Protein AF-A0A9D4HL60-F1 (afdb_monomer)

Solvent-accessible surface area (backbone atoms only — not comparable to full-atom values): 6968 Å² total; per-residue (Å²): 131,94,82,80,92,63,93,84,53,53,73,66,58,46,31,54,48,39,50,73,75,32,37,89,82,38,53,69,62,27,52,50,35,52,50,54,53,48,48,64,58,51,49,56,57,47,55,52,50,51,54,48,43,54,67,65,47,36,96,89,42,70,85,62,51,69,71,62,46,51,53,53,42,50,59,71,69,45,87,74,50,77,88,76,55,66,64,66,62,56,50,54,52,53,54,64,61,42,67,72,51,51,75,68,71,69,60,77,86,73,80,83,128

Foldseek 3Di:
DDDDDDPPDDLLRNLVCCLPPVCVPCVPVNVVSVVVVVCVVVVVVVVVLVVQLDVCCDPVNVPDDPVRSVVSSCVVSDPQDPVNDDVVVVVVVVVVVCVVVVVVVPPDPDPDD

pLDDT: mean 82.96, std 12.37, range [52.06, 94.31]

Mean predicted aligned error: 11.55 Å

Organism: Dreissena polymorpha (NCBI:txid45954)

Radius of gyration: 26.18 Å; Cα contacts (8 Å, |Δi|>4): 36; chains: 1; bounding box: 62×38×73 Å

Sequence (113 aa):
MIRGSYSKLSLQDLSKRVINLHNDALPEFTKLCKIGLCIAVTSVECERSFSVQNRIKSKYRCSLKAESLNVLINIQMSKIDVESFEPEKAVRLWDSKKRRRKARLFQDYKPKC

Structure (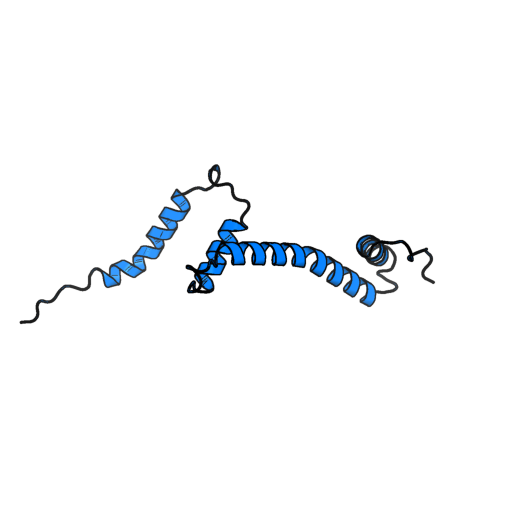mmCIF, N/CA/C/O backbone):
data_AF-A0A9D4HL60-F1
#
_entry.id   AF-A0A9D4HL60-F1
#
loop_
_atom_site.group_PDB
_atom_site.id
_atom_site.type_symbol
_atom_site.label_atom_id
_atom_site.label_alt_id
_atom_site.label_comp_id
_atom_site.label_asym_id
_atom_site.label_entity_id
_atom_site.label_seq_id
_atom_site.pdbx_PDB_ins_code
_atom_site.Cartn_x
_atom_site.Cartn_y
_atom_site.Cartn_z
_atom_site.occupancy
_atom_site.B_iso_or_equiv
_atom_site.auth_seq_id
_atom_site.auth_comp_id
_atom_site.auth_asym_id
_atom_site.auth_atom_id
_atom_site.pdbx_PDB_model_num
ATOM 1 N N . MET A 1 1 ? 20.475 -6.083 -31.090 1.00 55.81 1 MET A N 1
ATOM 2 C CA . MET A 1 1 ? 21.444 -5.475 -30.147 1.00 55.81 1 MET A CA 1
ATOM 3 C C . MET A 1 1 ? 20.766 -4.298 -29.463 1.00 55.81 1 MET A C 1
ATOM 5 O O . MET A 1 1 ? 20.288 -3.411 -30.161 1.00 55.81 1 MET A O 1
ATOM 9 N N . ILE A 1 2 ? 20.663 -4.314 -28.134 1.00 65.38 2 ILE A N 1
ATOM 10 C CA . ILE A 1 2 ? 20.019 -3.245 -27.356 1.00 65.38 2 ILE A CA 1
ATOM 11 C C . ILE A 1 2 ? 20.869 -1.978 -27.501 1.00 65.38 2 ILE A C 1
ATOM 13 O O . ILE A 1 2 ? 22.000 -1.935 -27.026 1.00 65.38 2 ILE A O 1
ATOM 17 N N . ARG A 1 3 ? 20.357 -0.963 -28.205 1.00 67.94 3 ARG A N 1
ATOM 18 C CA . ARG A 1 3 ? 21.040 0.327 -28.395 1.00 67.94 3 ARG A CA 1
ATOM 19 C C . ARG A 1 3 ? 20.506 1.347 -27.387 1.00 67.94 3 ARG A C 1
ATOM 21 O O . ARG A 1 3 ? 19.295 1.477 -27.221 1.00 67.94 3 ARG A O 1
ATOM 28 N N . GLY A 1 4 ? 21.401 2.058 -26.705 1.00 72.44 4 GLY A N 1
ATOM 29 C CA . GLY A 1 4 ? 21.053 3.131 -25.767 1.00 72.44 4 GLY A CA 1
ATOM 30 C C . GLY A 1 4 ? 22.016 3.229 -24.584 1.00 72.44 4 GLY A C 1
ATOM 31 O O . GLY A 1 4 ? 22.626 2.239 -24.192 1.00 72.44 4 GLY A O 1
ATOM 32 N N . SER A 1 5 ? 22.149 4.429 -24.016 1.00 80.75 5 SER A N 1
ATOM 33 C CA . SER A 1 5 ? 22.869 4.649 -22.757 1.00 80.75 5 SER A CA 1
ATOM 34 C C . SER A 1 5 ? 21.911 4.471 -21.577 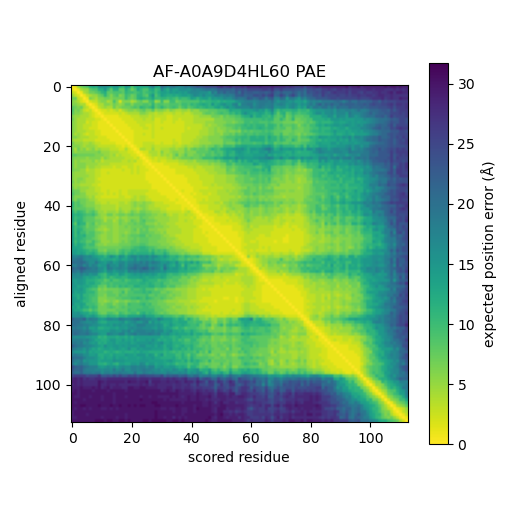1.00 80.75 5 SER A C 1
ATOM 36 O O . SER A 1 5 ? 20.868 5.128 -21.529 1.00 80.75 5 SER A O 1
ATOM 38 N N . TYR A 1 6 ? 22.258 3.578 -20.645 1.00 79.81 6 TYR A N 1
ATOM 39 C CA . TYR A 1 6 ? 21.432 3.221 -19.479 1.00 79.81 6 TYR A CA 1
ATOM 40 C C . TYR A 1 6 ? 22.090 3.566 -18.136 1.00 79.81 6 TYR A C 1
ATOM 42 O O . TYR A 1 6 ? 21.430 3.517 -17.104 1.00 79.81 6 TYR A O 1
ATOM 50 N N . SER A 1 7 ? 23.366 3.960 -18.134 1.00 79.88 7 SER A N 1
ATOM 51 C CA . SER A 1 7 ? 24.175 4.142 -16.918 1.00 79.88 7 SER A CA 1
ATOM 52 C C . SER A 1 7 ? 23.749 5.312 -16.028 1.00 79.88 7 SER A C 1
ATOM 54 O O . SER A 1 7 ? 24.149 5.371 -14.871 1.00 79.88 7 SER A O 1
ATOM 56 N N . LYS A 1 8 ? 22.947 6.244 -16.553 1.00 86.19 8 LYS A N 1
ATOM 57 C CA . LYS A 1 8 ? 22.470 7.439 -15.835 1.00 86.19 8 LYS A CA 1
ATOM 58 C C . LYS A 1 8 ? 20.958 7.442 -15.591 1.00 86.19 8 LYS A C 1
ATOM 60 O O . LYS A 1 8 ? 20.415 8.462 -15.182 1.00 86.19 8 LYS A O 1
ATOM 65 N N . LEU A 1 9 ? 20.262 6.346 -15.898 1.00 86.69 9 LEU A N 1
ATOM 66 C CA . LEU A 1 9 ? 18.809 6.282 -15.751 1.00 86.69 9 LEU A CA 1
ATOM 67 C C . LEU A 1 9 ? 18.429 5.873 -14.330 1.00 86.69 9 LEU A C 1
ATOM 69 O O . LEU A 1 9 ? 19.029 4.966 -13.753 1.00 86.69 9 LEU A O 1
ATOM 73 N N . SER A 1 10 ? 17.386 6.510 -13.793 1.00 89.19 10 SER A N 1
ATOM 74 C CA . SER A 1 10 ? 16.739 6.019 -12.581 1.00 89.19 10 SER A CA 1
ATOM 75 C C . SER A 1 10 ? 16.144 4.631 -12.837 1.00 89.19 10 SER A C 1
ATOM 77 O O . SER A 1 10 ? 15.808 4.284 -13.974 1.00 89.19 10 SER A O 1
ATOM 79 N N . LEU A 1 11 ? 15.951 3.839 -11.778 1.00 86.50 11 LEU A N 1
ATOM 80 C CA . LEU A 1 11 ? 15.303 2.529 -11.896 1.00 86.50 11 LEU A CA 1
ATOM 81 C C . LEU A 1 11 ? 13.924 2.640 -12.568 1.00 86.50 11 LEU A C 1
ATOM 83 O O . LEU A 1 11 ? 13.544 1.762 -13.343 1.00 86.50 11 LEU A O 1
ATOM 87 N N . GLN A 1 12 ? 13.194 3.730 -12.310 1.00 89.81 12 GLN A N 1
ATOM 88 C CA . GLN A 1 12 ? 11.885 3.972 -12.907 1.00 89.81 12 GLN A CA 1
ATOM 89 C C . GLN A 1 12 ? 11.984 4.211 -14.412 1.00 89.81 12 GLN A C 1
ATOM 91 O O . GLN A 1 12 ? 11.240 3.604 -15.182 1.00 89.81 12 GLN A O 1
ATOM 96 N N . ASP A 1 13 ? 12.916 5.059 -14.839 1.00 90.00 13 ASP A N 1
ATOM 97 C CA . ASP A 1 13 ? 13.081 5.416 -16.249 1.00 90.00 13 ASP A CA 1
ATOM 98 C C . ASP A 1 13 ? 13.668 4.262 -17.056 1.00 90.00 13 ASP A C 1
ATOM 100 O O . ASP A 1 13 ? 13.231 4.000 -18.178 1.00 90.00 13 ASP A O 1
ATOM 104 N N . LEU A 1 14 ? 14.596 3.512 -16.459 1.00 90.50 14 LEU A N 1
ATOM 105 C CA . LEU A 1 14 ? 15.109 2.273 -17.028 1.00 90.50 14 LEU A CA 1
ATOM 106 C C . LEU A 1 14 ? 13.982 1.253 -17.206 1.00 90.50 14 LEU A C 1
ATOM 108 O O . LEU A 1 14 ? 13.803 0.731 -18.304 1.00 90.50 14 LEU A O 1
ATOM 112 N N . SER A 1 15 ? 13.181 1.025 -16.163 1.00 90.62 15 SER A N 1
ATOM 113 C CA . SER A 1 15 ? 12.073 0.067 -16.203 1.00 90.62 15 SER A CA 1
ATOM 114 C C . SER A 1 15 ? 11.032 0.450 -17.254 1.00 90.62 15 SER A C 1
ATOM 116 O O . SER A 1 15 ? 10.658 -0.391 -18.066 1.00 90.62 15 SER A O 1
ATOM 118 N N . LYS A 1 16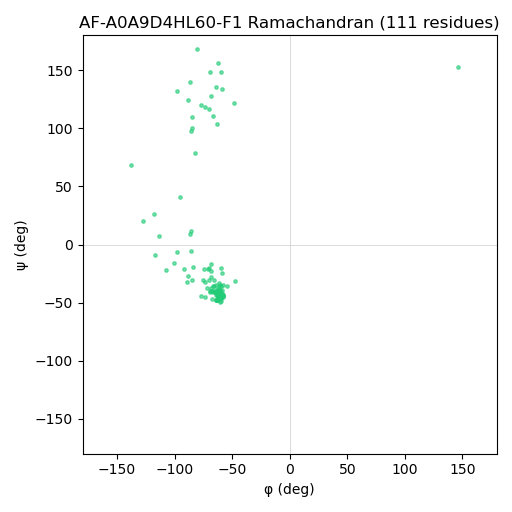 ? 10.622 1.725 -17.321 1.00 90.38 16 LYS A N 1
ATOM 119 C CA . LYS A 1 16 ? 9.707 2.231 -18.362 1.00 90.38 16 LYS A CA 1
ATOM 120 C C . LYS A 1 16 ? 10.264 1.994 -19.764 1.00 90.38 16 LYS A C 1
ATOM 122 O O . LYS A 1 16 ? 9.547 1.551 -20.656 1.00 90.38 16 LYS A O 1
ATOM 127 N N . ARG A 1 17 ? 11.553 2.267 -19.967 1.00 89.44 17 ARG A N 1
ATOM 128 C CA . ARG A 1 17 ? 12.202 2.130 -21.273 1.00 89.44 17 ARG A CA 1
ATOM 129 C C . ARG A 1 17 ? 12.330 0.672 -21.709 1.00 89.44 17 ARG A C 1
ATOM 131 O O . ARG A 1 17 ? 12.086 0.372 -22.871 1.00 89.44 17 ARG A O 1
ATOM 138 N N . VAL A 1 18 ? 12.663 -0.228 -20.786 1.00 90.00 18 VAL A N 1
ATOM 139 C CA . VAL A 1 18 ? 12.710 -1.681 -21.023 1.00 90.00 18 VAL A CA 1
ATOM 140 C C . VAL A 1 18 ? 11.326 -2.217 -21.372 1.00 90.00 18 VAL A C 1
ATOM 142 O O . VAL A 1 18 ? 11.186 -2.913 -22.373 1.00 90.00 18 VAL A O 1
ATOM 145 N N . ILE A 1 19 ? 10.307 -1.834 -20.598 1.00 90.81 19 ILE A N 1
ATOM 146 C CA . ILE A 1 19 ? 8.919 -2.252 -20.825 1.00 90.81 19 ILE A CA 1
ATOM 147 C C . ILE A 1 19 ? 8.412 -1.788 -22.195 1.00 90.81 19 ILE A C 1
ATOM 149 O O . ILE A 1 19 ? 7.703 -2.539 -22.851 1.00 90.81 19 ILE A O 1
ATOM 153 N N . ASN A 1 20 ? 8.762 -0.576 -22.633 1.00 89.81 20 ASN A N 1
ATOM 154 C CA . ASN A 1 20 ? 8.209 -0.003 -23.863 1.00 89.81 20 ASN A CA 1
ATOM 155 C C . ASN A 1 20 ? 9.004 -0.347 -25.131 1.00 89.81 20 ASN A C 1
ATOM 157 O O . ASN A 1 20 ? 8.414 -0.420 -26.201 1.00 89.81 20 ASN A O 1
ATOM 161 N N . LEU A 1 21 ? 10.330 -0.509 -25.041 1.00 88.38 21 LEU A N 1
ATOM 162 C CA . LEU A 1 21 ? 11.193 -0.671 -26.224 1.00 88.38 21 LEU A CA 1
ATOM 163 C C . LEU A 1 21 ? 11.736 -2.088 -26.410 1.00 88.38 21 LEU A C 1
ATOM 165 O O . LEU A 1 21 ? 12.147 -2.431 -27.513 1.00 88.38 21 LEU A O 1
ATOM 169 N N . HIS A 1 22 ? 11.786 -2.889 -25.343 1.00 85.50 22 HIS A N 1
ATOM 170 C CA . HIS A 1 22 ? 12.454 -4.195 -25.352 1.00 85.50 22 HIS A CA 1
ATOM 171 C C . HIS A 1 22 ? 11.549 -5.321 -24.852 1.00 85.50 22 HIS A C 1
ATOM 173 O O . HIS A 1 22 ? 12.057 -6.369 -24.458 1.00 85.50 22 HIS A O 1
ATOM 179 N N . ASN A 1 23 ? 10.224 -5.135 -24.869 1.00 84.31 23 ASN A N 1
ATOM 180 C CA . ASN A 1 23 ? 9.299 -6.158 -24.379 1.00 84.31 23 ASN A CA 1
ATOM 181 C C . ASN A 1 23 ? 9.400 -7.463 -25.174 1.00 84.31 23 ASN A C 1
ATOM 183 O O . ASN A 1 23 ? 9.456 -8.529 -24.564 1.00 84.31 23 ASN A O 1
ATOM 187 N N . ASP A 1 24 ? 9.504 -7.358 -26.498 1.00 85.75 24 ASP A N 1
ATOM 188 C CA . ASP A 1 24 ? 9.587 -8.513 -27.396 1.00 85.75 24 ASP A CA 1
ATOM 189 C C . ASP A 1 24 ? 10.954 -9.205 -27.325 1.00 85.75 24 ASP A C 1
ATOM 191 O O . ASP A 1 24 ? 11.061 -10.420 -27.463 1.00 85.75 24 ASP A O 1
ATOM 195 N N . ALA A 1 25 ? 12.016 -8.432 -27.074 1.00 88.19 25 ALA A N 1
ATOM 196 C CA . ALA A 1 25 ? 13.384 -8.942 -27.019 1.00 88.19 25 ALA A CA 1
ATOM 197 C C . ALA A 1 25 ? 13.759 -9.517 -25.642 1.00 88.19 25 ALA A C 1
ATOM 199 O O . ALA A 1 25 ? 14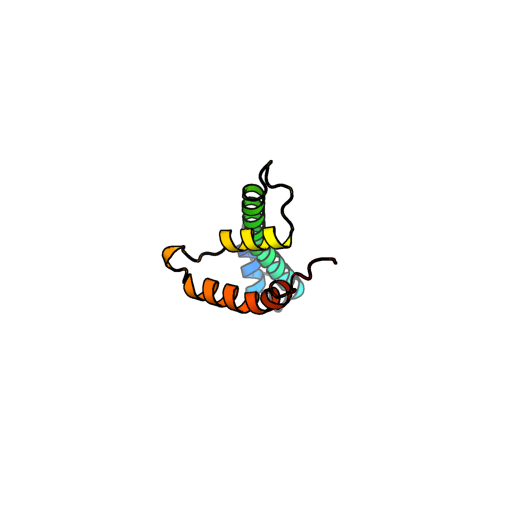.594 -10.414 -25.562 1.00 88.19 25 ALA A O 1
ATOM 200 N N . LEU A 1 26 ? 13.180 -8.986 -24.559 1.00 88.44 26 LEU A N 1
ATOM 201 C CA . LEU A 1 26 ? 13.496 -9.342 -23.173 1.00 88.44 26 LEU A CA 1
ATOM 202 C C . LEU A 1 26 ? 12.219 -9.463 -22.314 1.00 88.44 26 LEU A C 1
ATOM 204 O O . LEU A 1 26 ? 11.995 -8.655 -21.398 1.00 88.44 26 LEU A O 1
ATOM 208 N N . PRO A 1 27 ? 11.372 -10.477 -22.557 1.00 90.31 27 PRO A N 1
ATOM 209 C CA . PRO A 1 27 ? 10.094 -10.614 -21.862 1.00 90.31 27 PRO A CA 1
ATOM 210 C C . PRO A 1 27 ? 10.253 -10.856 -20.352 1.00 90.31 27 PRO A C 1
ATOM 212 O O . PRO A 1 27 ? 9.544 -10.239 -19.556 1.00 90.31 27 PRO A O 1
ATOM 215 N N . GLU A 1 28 ? 11.213 -11.683 -19.927 1.00 93.44 28 GLU A N 1
ATOM 216 C CA . GLU A 1 28 ? 11.434 -11.982 -18.500 1.00 93.44 28 GLU A CA 1
ATOM 217 C C . GLU A 1 28 ? 11.983 -10.780 -17.726 1.00 93.44 28 GLU A C 1
ATOM 219 O O . GLU A 1 28 ? 11.513 -10.460 -16.633 1.00 93.44 28 GLU A O 1
ATOM 224 N N . PHE A 1 29 ? 12.916 -10.037 -18.323 1.00 91.38 29 PHE A N 1
ATOM 225 C CA . PHE A 1 29 ? 13.426 -8.812 -17.711 1.00 91.38 29 PHE A CA 1
ATOM 226 C C . PHE A 1 29 ? 12.337 -7.736 -17.623 1.00 91.38 29 PHE A C 1
ATOM 228 O O . PHE A 1 29 ? 12.219 -7.034 -16.622 1.00 91.38 29 PHE A O 1
ATOM 235 N N . THR A 1 30 ? 11.461 -7.670 -18.628 1.00 91.75 30 THR A N 1
ATOM 236 C CA . THR A 1 30 ? 10.289 -6.793 -18.599 1.00 91.75 30 THR A CA 1
ATOM 237 C C . THR A 1 30 ? 9.339 -7.142 -17.450 1.00 91.75 30 THR A C 1
ATOM 239 O O . THR A 1 30 ? 8.856 -6.239 -16.762 1.00 91.75 30 THR A O 1
ATOM 242 N N . LYS A 1 31 ? 9.075 -8.433 -17.200 1.00 93.50 31 LYS A N 1
ATOM 243 C CA . LYS A 1 31 ? 8.277 -8.868 -16.040 1.00 93.50 31 LYS A CA 1
ATOM 244 C C . LYS A 1 31 ? 8.929 -8.430 -14.730 1.00 93.50 31 LYS A C 1
ATOM 246 O O . LYS A 1 31 ? 8.242 -7.871 -13.878 1.00 93.50 31 LYS A O 1
ATOM 251 N N . LEU A 1 32 ? 10.243 -8.607 -14.596 1.00 94.31 32 LEU A N 1
ATOM 252 C CA . LEU A 1 32 ? 10.983 -8.182 -13.408 1.00 94.31 32 LEU A CA 1
ATOM 253 C C . LEU A 1 32 ? 10.871 -6.668 -13.173 1.00 94.31 32 LEU A C 1
ATOM 255 O O . LEU A 1 32 ? 10.558 -6.246 -12.062 1.00 94.31 32 LEU A O 1
ATOM 259 N N . CYS A 1 33 ? 11.039 -5.852 -14.218 1.00 93.50 33 CYS A N 1
ATOM 260 C CA . CYS A 1 33 ? 10.844 -4.403 -14.145 1.00 93.50 33 CYS A CA 1
ATOM 261 C C . CYS A 1 33 ? 9.430 -4.032 -13.673 1.00 93.50 33 CYS A C 1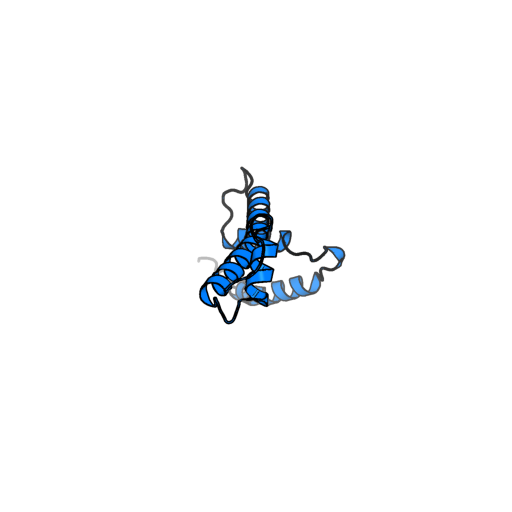
ATOM 263 O O . CYS A 1 33 ? 9.273 -3.161 -12.818 1.00 93.50 33 CYS A O 1
ATOM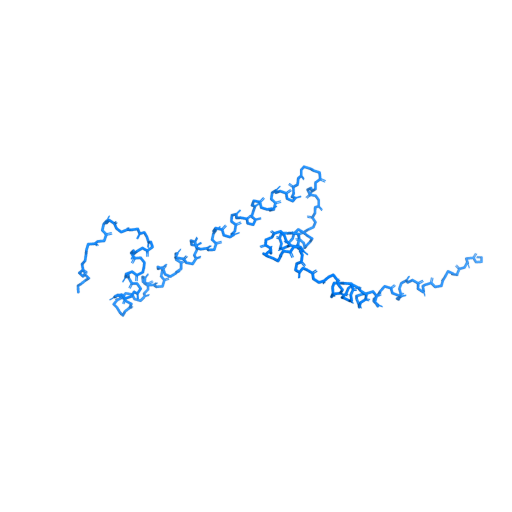 265 N N . LYS A 1 34 ? 8.392 -4.711 -14.181 1.00 93.25 34 LYS A N 1
ATOM 266 C CA . LYS A 1 34 ? 7.002 -4.491 -13.745 1.00 93.25 34 LYS A CA 1
ATOM 267 C C . LYS A 1 34 ? 6.804 -4.840 -12.267 1.00 93.25 34 LYS A C 1
ATOM 269 O O . LYS A 1 34 ? 6.173 -4.071 -11.547 1.00 93.25 34 LYS A O 1
ATOM 274 N N . ILE A 1 35 ? 7.368 -5.958 -11.805 1.00 93.88 35 ILE A N 1
ATOM 275 C CA . ILE A 1 35 ? 7.308 -6.370 -10.395 1.00 93.88 35 ILE A CA 1
ATOM 276 C C . ILE A 1 35 ? 8.024 -5.346 -9.510 1.00 93.88 35 ILE A C 1
ATOM 278 O O . ILE A 1 35 ? 7.445 -4.889 -8.530 1.00 93.88 35 ILE A O 1
ATOM 282 N N . GLY A 1 36 ? 9.241 -4.932 -9.875 1.00 91.81 36 GLY A N 1
ATOM 283 C CA . GLY A 1 36 ? 10.007 -3.941 -9.116 1.00 91.81 36 GLY A CA 1
ATOM 284 C C . GLY A 1 36 ? 9.279 -2.601 -8.989 1.00 91.81 36 GLY A C 1
ATOM 285 O O . GLY A 1 36 ? 9.219 -2.032 -7.901 1.00 91.81 36 GLY A O 1
ATOM 286 N N . LEU A 1 37 ? 8.650 -2.129 -10.071 1.00 91.31 37 LEU A N 1
ATOM 287 C CA . LEU A 1 37 ? 7.811 -0.928 -10.035 1.00 91.31 37 LEU A CA 1
ATOM 288 C C . LEU A 1 37 ? 6.575 -1.106 -9.143 1.00 91.31 37 LEU A C 1
ATOM 290 O O . LEU A 1 37 ? 6.228 -0.195 -8.397 1.00 91.31 37 LEU A O 1
ATOM 294 N N . CYS A 1 38 ? 5.926 -2.271 -9.186 1.00 92.50 38 CYS A N 1
ATOM 295 C CA . CYS A 1 38 ? 4.778 -2.572 -8.330 1.00 92.50 38 CYS A CA 1
ATOM 296 C C . CYS A 1 38 ? 5.167 -2.587 -6.843 1.00 92.50 38 CYS A C 1
ATOM 298 O O . CYS A 1 38 ? 4.477 -1.991 -6.015 1.00 92.50 38 CYS A O 1
ATOM 300 N N . ILE A 1 39 ? 6.304 -3.203 -6.505 1.00 90.00 39 ILE A N 1
ATOM 301 C CA . ILE A 1 39 ? 6.846 -3.204 -5.141 1.00 90.00 39 ILE A CA 1
ATOM 302 C C . ILE A 1 39 ? 7.116 -1.771 -4.689 1.00 90.00 39 ILE A C 1
ATOM 304 O O . ILE A 1 39 ? 6.681 -1.401 -3.608 1.00 90.00 39 ILE A O 1
ATOM 308 N N . ALA A 1 40 ? 7.749 -0.945 -5.526 1.00 87.56 40 ALA A N 1
ATOM 309 C CA . ALA A 1 40 ? 8.052 0.443 -5.179 1.00 87.56 40 ALA A CA 1
ATOM 310 C C . ALA A 1 40 ? 6.795 1.290 -4.903 1.00 87.56 40 ALA A C 1
ATOM 312 O O . ALA A 1 40 ? 6.831 2.186 -4.066 1.00 87.56 40 ALA A O 1
ATOM 313 N N . VAL A 1 41 ? 5.680 1.021 -5.590 1.00 86.94 41 VAL A N 1
ATOM 314 C CA . VAL A 1 41 ? 4.404 1.711 -5.332 1.00 86.94 41 VAL A CA 1
ATOM 315 C C . VAL A 1 41 ? 3.731 1.170 -4.069 1.00 86.94 41 VAL A C 1
ATOM 317 O O . VAL A 1 41 ? 3.240 1.937 -3.243 1.00 86.94 41 VAL A O 1
ATOM 320 N N . THR A 1 42 ? 3.704 -0.150 -3.900 1.00 88.31 42 THR A N 1
ATOM 321 C CA . THR A 1 42 ? 3.001 -0.797 -2.782 1.00 88.31 42 THR A CA 1
ATOM 322 C C . THR A 1 42 ? 3.743 -0.664 -1.452 1.00 88.31 42 THR A C 1
ATOM 324 O O . THR A 1 42 ? 3.100 -0.567 -0.409 1.00 88.31 42 THR A O 1
ATOM 327 N N . SER A 1 43 ? 5.077 -0.592 -1.461 1.00 88.94 43 SER A N 1
ATOM 328 C CA . SER A 1 43 ? 5.889 -0.440 -0.250 1.00 88.94 43 SER A CA 1
ATOM 329 C C . SER A 1 43 ? 5.598 0.870 0.478 1.00 88.94 43 SER A C 1
ATOM 331 O O . SER A 1 43 ? 5.501 0.869 1.702 1.00 88.94 43 SER A O 1
ATOM 333 N N . VAL A 1 44 ?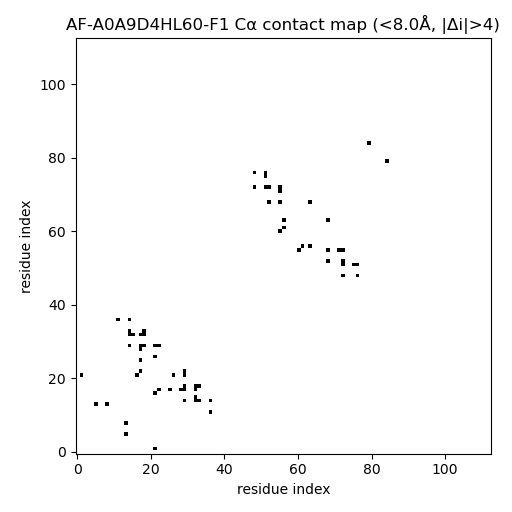 5.368 1.963 -0.258 1.00 86.56 44 VAL A N 1
ATOM 334 C CA . VAL A 1 44 ? 5.039 3.275 0.324 1.00 86.56 44 VAL A CA 1
ATOM 335 C C . VAL A 1 44 ? 3.718 3.220 1.099 1.00 86.56 44 VAL A C 1
ATOM 337 O O . VAL A 1 44 ? 3.625 3.717 2.223 1.00 86.56 44 VAL A O 1
ATOM 340 N N . GLU A 1 45 ? 2.694 2.572 0.539 1.00 85.31 45 GLU A N 1
ATOM 341 C CA . GLU A 1 45 ? 1.403 2.396 1.218 1.00 85.31 45 GLU A CA 1
ATOM 342 C C . GLU A 1 45 ? 1.523 1.491 2.456 1.00 85.31 45 GLU A C 1
ATOM 344 O O . GLU A 1 45 ? 0.891 1.747 3.489 1.00 85.31 45 GLU A O 1
ATOM 349 N N . CYS A 1 46 ? 2.380 0.466 2.399 1.00 87.81 46 CYS A N 1
ATOM 350 C CA . CYS A 1 46 ? 2.689 -0.388 3.546 1.00 87.81 46 CYS A CA 1
ATOM 351 C C . CYS A 1 46 ? 3.388 0.391 4.670 1.00 87.81 46 CYS A C 1
ATOM 353 O O . CYS A 1 46 ? 2.957 0.313 5.819 1.00 87.81 46 CYS A O 1
ATOM 355 N N . GLU A 1 47 ? 4.419 1.183 4.363 1.00 90.94 47 GLU A N 1
ATOM 356 C CA . GLU A 1 47 ? 5.122 2.026 5.342 1.00 90.94 47 GLU A CA 1
ATOM 357 C C . GLU A 1 47 ? 4.168 3.007 6.028 1.00 90.94 47 GLU A C 1
ATOM 359 O O . GLU A 1 47 ? 4.166 3.147 7.257 1.00 90.94 47 GLU A O 1
ATOM 364 N N . ARG A 1 48 ? 3.283 3.631 5.244 1.00 90.44 48 ARG A N 1
ATOM 365 C CA . ARG A 1 48 ? 2.231 4.501 5.770 1.00 90.44 48 ARG A CA 1
ATOM 366 C C . ARG A 1 48 ? 1.292 3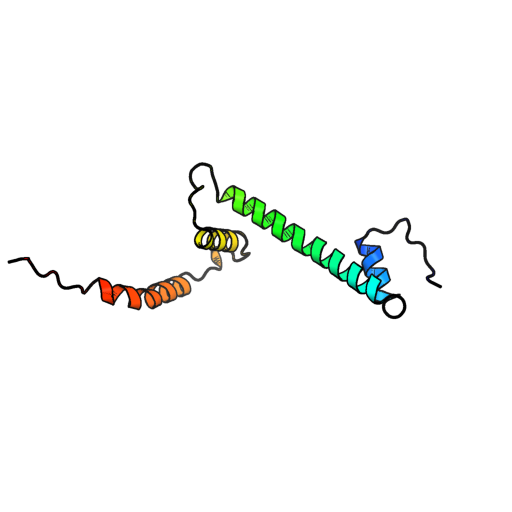.737 6.709 1.00 90.44 48 ARG A C 1
ATOM 368 O O . ARG A 1 48 ? 1.002 4.221 7.804 1.00 90.44 48 ARG A O 1
ATOM 375 N N . SER A 1 49 ? 0.867 2.536 6.322 1.00 91.88 49 SER A N 1
ATOM 376 C CA . SER A 1 49 ? 0.003 1.674 7.139 1.00 91.88 49 SER A CA 1
ATOM 377 C C . SER A 1 49 ? 0.671 1.255 8.454 1.00 91.88 49 SER A C 1
ATOM 379 O O . SER A 1 49 ? 0.023 1.283 9.501 1.00 91.88 49 SER A O 1
ATOM 381 N N . PHE A 1 50 ? 1.972 0.945 8.442 1.00 92.25 50 PHE A N 1
ATOM 382 C CA . PHE A 1 50 ? 2.746 0.654 9.655 1.00 92.25 50 PHE A CA 1
ATOM 383 C C . PHE A 1 50 ? 2.893 1.878 10.562 1.00 92.25 50 PHE A C 1
ATOM 385 O O . PHE A 1 50 ? 2.741 1.772 11.779 1.00 92.25 50 PHE A O 1
ATOM 392 N N . SER A 1 51 ? 3.114 3.063 9.992 1.00 92.75 51 SER A N 1
ATOM 393 C CA . SER A 1 51 ? 3.143 4.311 10.761 1.00 92.75 51 SER A CA 1
ATOM 394 C C . SER A 1 51 ? 1.798 4.579 11.455 1.00 92.75 51 SER A C 1
ATOM 396 O O . SER A 1 51 ? 1.745 4.877 12.652 1.00 92.75 51 SER A O 1
ATOM 398 N N . VAL A 1 52 ? 0.684 4.374 10.744 1.00 93.00 52 VAL A N 1
ATOM 399 C CA . VAL A 1 52 ? -0.669 4.449 11.319 1.00 93.00 52 VAL A CA 1
ATOM 400 C C . VAL A 1 52 ? -0.877 3.390 12.402 1.00 93.00 52 VAL A C 1
ATOM 402 O O . VAL A 1 52 ? -1.397 3.704 13.475 1.00 93.00 52 VAL A O 1
ATOM 405 N N . GLN A 1 53 ? -0.430 2.155 12.172 1.00 93.31 53 GLN A N 1
ATOM 406 C CA . GLN A 1 53 ? -0.499 1.085 13.164 1.00 93.31 53 GLN A CA 1
ATOM 407 C C . GLN A 1 53 ? 0.233 1.464 14.456 1.00 93.31 53 GLN A C 1
ATOM 409 O O . GLN A 1 53 ? -0.332 1.284 15.536 1.00 93.31 53 GLN A O 1
ATOM 414 N N . ASN A 1 54 ? 1.438 2.030 14.356 1.00 91.31 54 ASN A N 1
ATOM 415 C CA . ASN A 1 54 ? 2.230 2.475 15.505 1.00 91.31 54 ASN A CA 1
ATOM 416 C C . ASN A 1 54 ? 1.546 3.610 16.279 1.00 91.31 54 ASN A C 1
ATOM 418 O O . ASN A 1 54 ? 1.605 3.647 17.505 1.00 91.31 54 ASN A O 1
ATOM 422 N N . ARG A 1 55 ? 0.829 4.508 15.590 1.00 90.31 55 ARG A N 1
ATOM 423 C CA . ARG A 1 55 ? 0.012 5.544 16.247 1.00 90.31 55 ARG A CA 1
ATOM 424 C C . ARG A 1 55 ? -1.192 4.956 16.989 1.00 90.31 55 ARG A C 1
ATOM 426 O O . ARG A 1 55 ? -1.551 5.448 18.057 1.00 90.31 55 ARG A O 1
ATOM 433 N N . ILE A 1 56 ? -1.828 3.921 16.435 1.00 90.56 56 ILE A N 1
ATOM 434 C CA . ILE A 1 56 ? -2.995 3.261 17.045 1.00 90.56 56 ILE A CA 1
ATOM 435 C C . ILE A 1 56 ? -2.576 2.396 18.244 1.00 90.56 56 ILE A C 1
ATOM 437 O O . ILE A 1 56 ? -3.216 2.447 19.301 1.00 90.56 56 ILE A O 1
ATOM 441 N N . LYS A 1 57 ? -1.504 1.611 18.094 1.00 90.44 57 LYS A N 1
ATOM 442 C CA . LYS A 1 57 ? -0.905 0.792 19.153 1.00 90.44 57 LYS A CA 1
ATOM 443 C C . LYS A 1 57 ? 0.026 1.641 20.015 1.00 90.44 57 LYS A C 1
ATOM 445 O O . LYS A 1 57 ? 1.243 1.589 19.897 1.00 90.44 57 LYS A O 1
ATOM 450 N N . SER A 1 58 ? -0.564 2.414 20.917 1.00 83.56 58 SER A N 1
ATOM 451 C CA . SER A 1 58 ? 0.186 3.095 21.975 1.00 83.56 58 SER A CA 1
ATOM 452 C C . SER A 1 58 ? 0.506 2.147 23.137 1.00 83.56 58 SER A C 1
ATOM 454 O O . SER A 1 58 ? -0.096 1.079 23.254 1.00 83.56 58 SER A O 1
ATOM 456 N N . LYS A 1 59 ? 1.389 2.572 24.055 1.00 79.31 59 LYS A N 1
ATOM 457 C CA . LYS A 1 59 ? 1.776 1.828 25.275 1.00 79.31 59 LYS A CA 1
ATOM 458 C C . LYS A 1 59 ? 0.581 1.271 26.069 1.00 79.31 59 LYS A C 1
ATOM 460 O O . LYS A 1 59 ? 0.689 0.214 26.680 1.00 79.31 59 LYS A O 1
ATOM 465 N N . TYR A 1 60 ? -0.559 1.961 26.037 1.00 79.75 60 TYR A N 1
ATOM 466 C CA . TYR A 1 60 ? -1.782 1.584 26.755 1.00 79.75 60 TYR A CA 1
ATOM 467 C C . TYR A 1 60 ? -2.809 0.832 25.887 1.00 79.75 60 TYR A C 1
ATOM 469 O O . TYR A 1 60 ? -3.817 0.359 26.401 1.00 79.75 60 TYR A O 1
ATOM 477 N N . ARG A 1 61 ? -2.578 0.713 24.571 1.00 80.62 61 ARG A N 1
ATOM 478 C CA . ARG A 1 61 ? -3.471 0.057 23.593 1.00 80.62 61 ARG A CA 1
ATOM 479 C C . ARG A 1 61 ? -2.828 -1.161 22.914 1.00 80.62 61 ARG A C 1
ATOM 481 O O . ARG A 1 61 ? -3.207 -1.533 21.805 1.00 80.62 61 ARG A O 1
ATOM 488 N N . CYS A 1 62 ? -1.877 -1.816 23.578 1.00 82.56 62 CYS A N 1
ATOM 489 C CA . CYS A 1 62 ? -1.158 -2.967 23.023 1.00 82.56 62 CYS A CA 1
ATOM 490 C C . CYS A 1 62 ? -2.025 -4.232 22.856 1.00 82.56 62 CYS A C 1
ATOM 492 O O . CYS A 1 62 ? -1.704 -5.076 22.024 1.00 82.56 62 CYS A O 1
ATOM 494 N N . SER A 1 63 ? -3.130 -4.363 23.602 1.00 86.44 63 SER A N 1
ATOM 495 C CA . SER A 1 63 ? -3.996 -5.556 23.617 1.00 86.44 63 SER A CA 1
ATOM 496 C C . SER A 1 63 ? -5.075 -5.583 22.524 1.00 86.44 63 SER A C 1
ATOM 498 O O . SER A 1 63 ? -6.000 -6.398 22.574 1.00 86.44 63 SER A O 1
ATOM 500 N N . LEU A 1 64 ? -4.998 -4.690 21.533 1.00 87.56 64 LEU A N 1
ATOM 501 C CA . LEU A 1 64 ? -5.999 -4.626 20.475 1.00 87.56 64 LEU A CA 1
ATOM 502 C C . LEU A 1 64 ? -5.924 -5.864 19.567 1.00 87.56 64 LEU A C 1
ATOM 504 O O . LEU A 1 64 ? -4.866 -6.183 19.020 1.00 87.56 64 LEU A O 1
ATOM 508 N N . LYS A 1 65 ? -7.069 -6.530 19.375 1.00 91.38 65 LYS A N 1
ATOM 509 C CA . LYS A 1 65 ? -7.205 -7.656 18.440 1.00 91.38 65 LYS A CA 1
ATOM 510 C C . LYS A 1 65 ? -6.873 -7.229 17.010 1.00 91.38 65 LYS A C 1
ATOM 512 O O . LYS A 1 65 ? -7.136 -6.086 16.631 1.00 91.38 65 LYS A O 1
ATOM 517 N N . ALA A 1 66 ? -6.337 -8.155 16.219 1.00 90.00 66 ALA A N 1
ATOM 518 C CA . ALA A 1 66 ? -5.920 -7.893 14.843 1.00 90.00 66 ALA A CA 1
ATOM 519 C C . ALA A 1 66 ? -7.081 -7.390 13.969 1.00 90.00 66 ALA A C 1
ATOM 521 O O . ALA A 1 66 ? -6.906 -6.454 13.194 1.00 90.00 66 ALA A O 1
ATOM 522 N N . GLU A 1 67 ? -8.286 -7.935 14.150 1.00 92.06 67 GLU A N 1
ATOM 523 C CA . GLU A 1 67 ? -9.471 -7.531 13.391 1.00 92.06 67 GLU A CA 1
ATOM 524 C C . GLU A 1 67 ? -9.847 -6.077 13.689 1.00 92.06 67 GLU A C 1
ATOM 526 O O . GLU A 1 67 ? -10.047 -5.277 12.776 1.00 92.06 67 GLU A O 1
ATOM 531 N N . SER A 1 68 ? -9.889 -5.712 14.974 1.00 90.50 68 SER A N 1
ATOM 532 C CA . SER A 1 68 ? -10.170 -4.339 15.401 1.00 90.50 68 SER A CA 1
ATOM 533 C C . SER A 1 68 ? -9.082 -3.372 14.938 1.00 90.50 68 SER A C 1
ATOM 535 O O . SER A 1 68 ? -9.389 -2.258 14.521 1.00 90.50 68 SER A O 1
ATOM 537 N N . LEU A 1 69 ? -7.816 -3.793 14.982 1.00 92.69 69 LEU A N 1
ATOM 538 C CA . LEU A 1 69 ? -6.691 -2.991 14.516 1.00 92.69 69 LEU A CA 1
ATOM 539 C C . LEU A 1 69 ? -6.787 -2.700 13.018 1.00 92.69 69 LEU A C 1
ATOM 541 O O . LEU A 1 69 ? -6.653 -1.546 12.625 1.00 92.69 69 LEU A O 1
ATOM 545 N N . ASN A 1 70 ? -7.081 -3.714 12.204 1.00 92.19 70 ASN A N 1
ATOM 546 C CA . ASN A 1 70 ? -7.238 -3.557 10.760 1.00 92.19 70 ASN A CA 1
ATOM 547 C C . ASN A 1 70 ? -8.383 -2.602 10.415 1.00 92.19 70 ASN A C 1
ATOM 549 O O . ASN A 1 70 ? -8.228 -1.753 9.543 1.00 92.19 70 ASN A O 1
ATOM 553 N N . VAL A 1 71 ? -9.510 -2.679 11.132 1.00 92.00 71 VAL A N 1
ATOM 554 C CA . VAL A 1 71 ? -10.617 -1.727 10.950 1.00 92.00 71 VAL A CA 1
ATOM 555 C C . VAL A 1 71 ? -10.168 -0.296 11.252 1.00 92.00 71 VAL A C 1
ATOM 557 O O . VAL A 1 71 ? -10.447 0.602 10.463 1.00 92.00 71 VAL A O 1
ATOM 560 N N . LEU A 1 72 ? -9.444 -0.069 12.352 1.00 91.94 72 LEU A N 1
ATOM 561 C CA . LEU A 1 72 ? -8.961 1.269 12.709 1.00 91.94 72 LEU A CA 1
ATOM 562 C C . LEU A 1 72 ? -7.918 1.806 11.721 1.00 91.94 72 LEU A C 1
ATOM 564 O O . LEU A 1 72 ? -7.978 2.984 11.372 1.00 91.94 72 LEU A O 1
ATOM 568 N N . ILE A 1 73 ? -6.992 0.959 11.257 1.00 92.88 73 ILE A N 1
ATOM 569 C CA . ILE A 1 73 ? -6.024 1.325 10.213 1.00 92.88 73 ILE A CA 1
ATOM 570 C C . ILE A 1 73 ? -6.776 1.717 8.943 1.00 92.88 73 ILE A C 1
ATOM 572 O O . ILE A 1 73 ? -6.530 2.793 8.412 1.00 92.88 73 ILE A O 1
ATOM 576 N N . ASN A 1 74 ? -7.745 0.913 8.502 1.00 91.25 74 ASN A N 1
ATOM 577 C CA . ASN A 1 74 ? -8.529 1.209 7.305 1.00 91.25 74 ASN A CA 1
ATOM 578 C C . ASN A 1 74 ? -9.308 2.522 7.433 1.00 91.25 74 ASN A C 1
ATOM 580 O O . ASN A 1 74 ? -9.340 3.294 6.481 1.00 91.25 74 ASN A O 1
ATOM 584 N N . ILE A 1 75 ? -9.893 2.814 8.600 1.00 90.12 75 ILE A N 1
ATOM 585 C CA . ILE A 1 75 ? -10.572 4.095 8.848 1.00 90.12 75 ILE A CA 1
ATOM 586 C C . ILE A 1 75 ? -9.583 5.264 8.736 1.00 90.12 75 ILE A C 1
ATOM 588 O O . ILE A 1 75 ? -9.884 6.244 8.070 1.00 90.12 75 ILE A O 1
ATOM 592 N N . GLN A 1 76 ? -8.395 5.158 9.339 1.00 89.44 76 GLN A N 1
ATOM 593 C CA . GLN A 1 76 ? -7.368 6.211 9.289 1.00 89.44 76 GLN A CA 1
ATOM 594 C C . GLN A 1 76 ? -6.721 6.378 7.904 1.00 89.44 76 GLN A C 1
ATOM 596 O O . GLN A 1 76 ? -6.276 7.469 7.560 1.00 89.44 76 GLN A O 1
ATOM 601 N N . MET A 1 77 ? -6.632 5.299 7.126 1.00 90.19 77 MET A N 1
ATOM 602 C CA . MET A 1 77 ? -6.075 5.302 5.769 1.00 90.19 77 MET A CA 1
ATOM 603 C C . MET A 1 77 ? -7.104 5.713 4.709 1.00 90.19 77 MET A C 1
ATOM 605 O O . MET A 1 77 ? -6.725 6.108 3.606 1.00 90.19 77 MET A O 1
ATOM 609 N N . SER A 1 78 ? -8.398 5.636 5.030 1.00 87.69 78 SER A N 1
ATOM 610 C CA . SER A 1 78 ? -9.471 6.072 4.140 1.00 87.69 78 SER A CA 1
ATOM 611 C C . SER A 1 78 ? -9.387 7.578 3.901 1.00 87.69 78 SER A C 1
ATOM 613 O O . SER A 1 78 ? -9.220 8.360 4.829 1.00 87.69 78 SER A O 1
ATOM 615 N N . LYS A 1 79 ? -9.545 7.989 2.641 1.00 76.44 79 LYS A N 1
ATOM 616 C CA . LYS A 1 79 ? -9.557 9.405 2.227 1.00 76.44 79 LYS A CA 1
ATOM 617 C C . LYS A 1 79 ? -10.943 10.054 2.333 1.00 76.44 79 LYS A C 1
ATOM 619 O O . LYS A 1 79 ? -11.142 11.138 1.798 1.00 76.44 79 LYS A O 1
ATOM 624 N N . ILE A 1 80 ? -11.907 9.363 2.941 1.00 81.88 80 ILE A N 1
ATOM 625 C CA . ILE A 1 80 ? -13.264 9.878 3.119 1.00 81.88 80 ILE A CA 1
ATOM 626 C C . ILE A 1 80 ? -13.195 10.931 4.214 1.00 81.88 80 ILE A C 1
ATOM 628 O O . ILE A 1 80 ? -12.813 10.625 5.343 1.00 81.88 80 ILE A O 1
ATOM 632 N N . ASP A 1 81 ? -13.536 12.161 3.851 1.00 81.44 81 ASP A N 1
ATOM 633 C CA . ASP A 1 81 ? -13.605 13.249 4.808 1.00 81.44 81 ASP A CA 1
ATOM 634 C C . ASP A 1 81 ? -14.780 13.037 5.765 1.00 81.44 81 ASP A C 1
ATOM 636 O O . ASP A 1 81 ? -15.812 12.475 5.380 1.00 81.44 81 ASP A O 1
ATOM 640 N N . VAL A 1 82 ? -14.627 13.493 7.006 1.00 82.75 82 VAL A N 1
ATOM 641 C CA . VAL A 1 82 ? -15.647 13.313 8.047 1.00 82.75 82 VAL A CA 1
ATOM 642 C C . VAL A 1 82 ? -16.961 13.979 7.636 1.00 82.75 82 VAL A C 1
ATOM 644 O O . VAL A 1 82 ? -18.018 13.400 7.866 1.00 82.75 82 VAL A O 1
ATOM 647 N N . GLU A 1 83 ? -16.901 15.113 6.936 1.00 86.06 83 GLU A N 1
ATOM 648 C CA . GLU A 1 83 ? -18.087 15.833 6.453 1.00 86.06 83 GLU A CA 1
ATOM 649 C C . GLU A 1 83 ? -18.838 15.069 5.352 1.00 86.06 83 GLU A C 1
ATOM 651 O O . GLU A 1 83 ? -20.052 15.186 5.206 1.00 86.06 83 GLU A O 1
ATOM 656 N N . SER A 1 84 ? -18.127 14.241 4.582 1.00 87.62 84 SER A N 1
ATOM 657 C CA . SER A 1 84 ? -18.714 13.408 3.523 1.00 87.62 84 SER A CA 1
ATOM 658 C C . SER A 1 84 ? -19.246 12.061 4.026 1.00 87.62 84 SER A C 1
ATOM 660 O O . SER A 1 84 ? -19.836 11.291 3.263 1.00 87.62 84 SER A O 1
ATOM 662 N N . PHE A 1 85 ? -19.022 11.739 5.301 1.00 87.31 85 PHE A N 1
ATOM 663 C CA . PHE A 1 85 ? -19.471 10.485 5.880 1.00 87.31 85 PHE A CA 1
ATOM 664 C C . PHE A 1 85 ? -20.972 10.540 6.179 1.00 87.31 85 PHE A C 1
ATOM 666 O O . PHE A 1 85 ? -21.423 11.341 6.987 1.00 87.31 85 PHE A O 1
ATOM 673 N N . GLU A 1 86 ? -21.753 9.640 5.576 1.00 89.44 86 GLU A N 1
ATOM 674 C CA . GLU A 1 86 ? -23.189 9.507 5.846 1.00 89.44 86 GLU A CA 1
ATOM 675 C C . GLU A 1 86 ? -23.445 8.606 7.078 1.00 89.44 86 GLU A C 1
ATOM 677 O O . GLU A 1 86 ? -23.455 7.370 6.950 1.00 89.44 86 GLU A O 1
ATOM 682 N N . PRO A 1 87 ? -23.714 9.165 8.276 1.00 86.81 87 PRO A N 1
ATOM 683 C CA . PRO A 1 87 ? -23.842 8.375 9.502 1.00 86.81 87 PRO A CA 1
ATOM 684 C C . PRO A 1 87 ? -25.047 7.433 9.472 1.00 86.81 87 PRO A C 1
ATOM 686 O O . PRO A 1 87 ? -25.003 6.341 10.044 1.00 86.81 87 PRO A O 1
ATOM 689 N N . GLU A 1 88 ? -26.119 7.802 8.769 1.00 91.56 88 GLU A N 1
ATOM 690 C CA . GLU A 1 88 ? -27.341 7.003 8.736 1.00 91.56 88 GLU A CA 1
ATOM 691 C C . GLU A 1 88 ? -27.126 5.603 8.152 1.00 91.56 88 GLU A C 1
ATOM 693 O O . GLU A 1 88 ? -27.716 4.630 8.626 1.00 91.56 88 GLU A O 1
ATOM 698 N N . LYS A 1 89 ? -26.257 5.470 7.140 1.00 88.50 89 LYS A N 1
ATOM 699 C CA . LYS A 1 89 ? -25.920 4.168 6.546 1.00 88.50 89 LYS A CA 1
ATOM 700 C C . LYS A 1 89 ? -25.274 3.251 7.585 1.00 88.50 89 LYS A C 1
ATOM 702 O O . LYS A 1 89 ? -25.633 2.075 7.681 1.00 88.50 89 LYS A O 1
ATOM 707 N N . ALA A 1 90 ? -24.371 3.794 8.400 1.00 86.62 90 ALA A N 1
ATOM 708 C CA . ALA A 1 90 ? -23.721 3.053 9.474 1.00 86.62 90 ALA A CA 1
ATOM 709 C C . ALA A 1 90 ? -24.707 2.669 10.589 1.00 86.62 90 ALA A C 1
ATOM 711 O O . ALA A 1 90 ? -24.668 1.534 11.069 1.00 86.62 90 ALA A O 1
ATOM 712 N N . VAL A 1 91 ? -25.631 3.567 10.952 1.00 88.06 91 VAL A N 1
ATOM 713 C CA . VAL A 1 91 ? -26.685 3.295 11.945 1.00 88.06 91 VAL A CA 1
ATOM 714 C C . VAL A 1 91 ? -27.619 2.183 11.466 1.00 88.06 91 VAL A C 1
ATOM 716 O O . VAL A 1 91 ? -27.844 1.222 12.203 1.00 88.06 91 VAL A O 1
ATOM 719 N N . ARG A 1 92 ? -28.098 2.244 10.215 1.00 89.50 92 ARG A N 1
ATOM 720 C CA . ARG A 1 92 ? -28.932 1.186 9.615 1.00 89.50 92 ARG A CA 1
ATOM 721 C C . ARG A 1 92 ? -28.206 -0.161 9.586 1.00 89.50 92 ARG A C 1
ATOM 723 O O . ARG A 1 92 ? -28.781 -1.189 9.947 1.00 89.50 92 ARG A O 1
ATOM 730 N N . LEU A 1 93 ? -26.921 -0.167 9.222 1.00 86.81 93 LEU A N 1
ATOM 731 C CA . LEU A 1 93 ? -26.097 -1.377 9.247 1.00 86.81 93 LEU A CA 1
ATOM 732 C C . LEU A 1 93 ? -25.952 -1.935 10.671 1.00 86.81 93 LEU A C 1
ATOM 734 O O . LEU A 1 93 ? -26.084 -3.143 10.873 1.00 86.81 93 LEU A O 1
ATOM 738 N N . TRP A 1 94 ? -25.696 -1.083 11.663 1.00 84.12 94 TRP A N 1
ATOM 739 C CA . TRP A 1 94 ? -25.594 -1.494 13.063 1.00 84.12 94 TRP A CA 1
ATOM 740 C C . TRP A 1 94 ? -26.907 -2.083 13.590 1.00 84.12 94 TRP A C 1
ATOM 742 O O . TRP A 1 94 ? -26.890 -3.146 14.219 1.00 84.12 94 TRP A O 1
ATOM 752 N N . ASP A 1 95 ? -28.040 -1.454 13.276 1.00 85.00 95 ASP A N 1
ATOM 753 C CA . ASP A 1 95 ? -29.359 -1.943 13.675 1.00 85.00 95 ASP A CA 1
ATOM 754 C C . ASP A 1 95 ? -29.702 -3.290 13.013 1.00 85.00 95 ASP A C 1
ATOM 756 O O . ASP A 1 95 ? -30.137 -4.232 13.681 1.00 85.00 95 ASP A O 1
ATOM 760 N N . SER A 1 96 ? -29.368 -3.465 11.730 1.00 83.69 96 SER A N 1
ATOM 761 C CA . SER A 1 96 ? -29.558 -4.748 11.035 1.00 83.69 96 SER A CA 1
ATOM 762 C C . SER A 1 96 ? -28.775 -5.901 11.687 1.00 83.69 96 SER A C 1
ATOM 764 O O . SER A 1 96 ? -29.280 -7.021 11.811 1.00 83.69 96 SER A O 1
ATOM 766 N N . LYS A 1 97 ? -27.567 -5.627 12.207 1.00 77.44 97 LYS A N 1
ATOM 767 C CA . LYS A 1 97 ? -26.736 -6.604 12.936 1.00 77.44 97 LYS A CA 1
ATOM 768 C C . LYS A 1 97 ? -27.302 -6.944 14.322 1.00 77.44 97 LYS A C 1
ATOM 770 O O . LYS A 1 97 ? -27.010 -8.015 14.863 1.00 77.44 97 LYS A O 1
ATOM 775 N N . LYS A 1 98 ? -28.146 -6.077 14.891 1.00 62.75 98 LYS A N 1
ATOM 776 C CA . LYS A 1 98 ? -28.777 -6.218 16.216 1.00 62.75 98 LYS A CA 1
ATOM 777 C C . LYS A 1 98 ? -29.835 -7.327 16.267 1.00 62.75 98 LYS A C 1
ATOM 779 O O . LYS A 1 98 ? -30.086 -7.860 17.350 1.00 62.75 98 LYS A O 1
ATOM 784 N N . ARG A 1 99 ? -30.381 -7.769 15.123 1.00 57.00 99 ARG A N 1
ATOM 785 C CA . ARG A 1 99 ? -31.325 -8.908 15.062 1.00 57.00 99 ARG A CA 1
ATOM 786 C C . ARG A 1 99 ? -30.740 -10.217 15.620 1.00 57.00 99 ARG A C 1
ATOM 788 O O . ARG A 1 99 ? -31.495 -11.008 16.170 1.00 57.00 99 ARG A O 1
ATOM 795 N N . ARG A 1 100 ? -29.409 -10.406 15.631 1.00 55.19 100 ARG A N 1
ATOM 796 C CA . ARG A 1 100 ? -28.760 -11.543 16.330 1.00 55.19 100 ARG A CA 1
ATOM 797 C C . ARG A 1 100 ? -28.724 -11.415 17.860 1.00 55.19 100 ARG A C 1
ATOM 799 O O . ARG A 1 100 ? -28.563 -12.421 18.541 1.00 55.19 100 ARG A O 1
ATOM 806 N N . ARG A 1 101 ? -28.843 -10.204 18.423 1.00 54.41 101 ARG A N 1
ATOM 807 C CA . ARG A 1 101 ? -28.791 -9.963 19.882 1.00 54.41 101 ARG A CA 1
ATOM 808 C C . ARG A 1 101 ? -30.148 -10.082 20.570 1.00 54.41 101 ARG A C 1
ATOM 810 O O . ARG A 1 101 ? -30.163 -10.436 21.742 1.00 54.41 101 ARG A O 1
ATOM 817 N N . LYS A 1 102 ? -31.266 -9.839 19.872 1.00 52.91 102 LYS A N 1
ATOM 818 C CA . LYS A 1 102 ? -32.611 -10.011 20.460 1.00 52.91 102 LYS A CA 1
ATOM 819 C C . LYS A 1 102 ? -32.843 -11.442 20.963 1.00 52.91 102 LYS A C 1
ATOM 821 O O . LYS A 1 102 ? -33.400 -11.596 22.039 1.00 52.91 102 LYS A O 1
ATOM 826 N N . ALA A 1 103 ? -32.294 -12.456 20.290 1.00 54.53 103 ALA A N 1
ATOM 827 C CA . ALA A 1 103 ? -32.341 -13.845 20.761 1.00 54.53 103 ALA A CA 1
ATOM 828 C C . ALA A 1 103 ? -31.684 -14.073 22.143 1.00 54.53 103 ALA A C 1
ATOM 830 O O . ALA A 1 103 ? -31.982 -15.065 22.790 1.00 54.53 103 ALA A O 1
ATOM 831 N N . ARG A 1 104 ? -30.800 -13.174 22.606 1.00 52.78 104 ARG A N 1
ATOM 832 C CA . ARG A 1 104 ? -30.157 -13.252 23.934 1.00 52.78 104 ARG A CA 1
ATOM 833 C C . ARG A 1 104 ? -30.786 -12.337 24.988 1.00 52.78 104 ARG A C 1
ATOM 835 O O . ARG A 1 104 ? -30.486 -12.495 26.161 1.00 52.78 104 ARG A O 1
ATOM 842 N N . LEU A 1 105 ? -31.594 -11.355 24.580 1.00 54.03 105 LEU A N 1
ATOM 843 C CA . LEU A 1 105 ? -32.242 -10.409 25.500 1.00 54.03 105 LEU A CA 1
ATOM 844 C C . LEU A 1 105 ? -33.630 -10.886 25.948 1.00 54.03 105 LEU A C 1
ATOM 846 O O . LEU A 1 105 ? -34.081 -10.471 27.005 1.00 54.03 105 LEU A O 1
ATOM 850 N N . PHE A 1 106 ? -34.265 -11.787 25.192 1.00 52.06 106 PHE A N 1
ATOM 851 C CA . PHE A 1 106 ? -35.474 -12.513 25.607 1.00 52.06 106 PHE A CA 1
ATOM 852 C C . PHE A 1 106 ? -35.133 -13.885 26.202 1.00 52.06 106 PHE A C 1
ATOM 854 O O . PHE A 1 106 ? -35.774 -14.883 25.891 1.00 52.06 106 PHE A O 1
ATOM 861 N N . GLN A 1 107 ? -34.074 -13.969 27.005 1.00 57.69 107 GLN A N 1
ATOM 862 C CA . GLN A 1 107 ? -33.921 -15.122 27.879 1.00 57.69 107 GLN A CA 1
ATOM 863 C C . GLN A 1 107 ? -34.713 -14.790 29.139 1.00 57.69 107 GLN A C 1
ATOM 865 O O . GLN A 1 107 ? -34.247 -14.009 29.967 1.00 57.69 107 GLN A O 1
ATOM 870 N N . ASP A 1 108 ? -35.946 -15.297 29.205 1.00 55.50 108 ASP A N 1
ATOM 871 C CA . ASP A 1 108 ? -36.846 -15.094 30.337 1.00 55.50 108 ASP A CA 1
ATOM 872 C C . ASP A 1 108 ? -36.100 -15.378 31.642 1.00 55.50 108 ASP A C 1
ATOM 874 O O . ASP A 1 108 ? -35.564 -16.471 31.856 1.00 55.50 108 ASP A O 1
ATOM 878 N N . TYR A 1 109 ? -36.048 -14.380 32.522 1.00 56.72 109 TYR A N 1
ATOM 879 C CA . TYR A 1 109 ? -35.611 -14.594 33.891 1.00 56.72 109 TYR A CA 1
ATOM 880 C C . TYR A 1 109 ? -36.616 -15.542 34.554 1.00 56.72 109 TYR A C 1
ATOM 882 O O . TYR A 1 109 ? -37.724 -15.142 34.905 1.00 56.72 109 TYR A O 1
ATOM 890 N N . LYS A 1 110 ? -36.235 -16.815 34.704 1.00 55.88 110 LYS A N 1
ATOM 891 C CA . LYS A 1 110 ? -36.928 -17.754 35.586 1.00 55.88 110 LYS A CA 1
ATOM 892 C C . LYS A 1 110 ? -36.367 -17.573 36.998 1.00 55.88 110 LYS A C 1
ATOM 894 O O . LYS A 1 110 ? -35.206 -17.941 37.210 1.00 55.88 110 LYS A O 1
ATOM 899 N N . PRO A 1 111 ? -37.132 -17.020 37.955 1.00 55.50 111 PRO A N 1
ATOM 900 C CA . PRO A 1 111 ? -36.720 -17.064 39.349 1.00 55.50 111 PRO A CA 1
ATOM 901 C C . PRO A 1 111 ? -36.553 -18.532 39.750 1.00 55.50 111 PRO A C 1
ATOM 903 O O . PRO A 1 111 ? -37.376 -19.380 39.402 1.00 55.50 111 PRO A O 1
ATOM 906 N N . LYS A 1 112 ? -35.447 -18.843 40.428 1.00 62.06 112 LYS A N 1
ATOM 907 C CA . LYS A 1 112 ? -35.244 -20.169 41.009 1.00 62.06 112 LYS A CA 1
ATOM 908 C C . LYS A 1 112 ? -36.213 -20.299 42.184 1.00 62.06 112 LYS A C 1
ATOM 910 O O . LYS A 1 112 ? -36.122 -19.495 43.109 1.00 62.06 112 LYS A O 1
ATOM 915 N N . CYS A 1 113 ? -37.154 -21.237 42.080 1.00 58.03 113 CYS A N 1
ATOM 916 C CA . CYS A 1 113 ?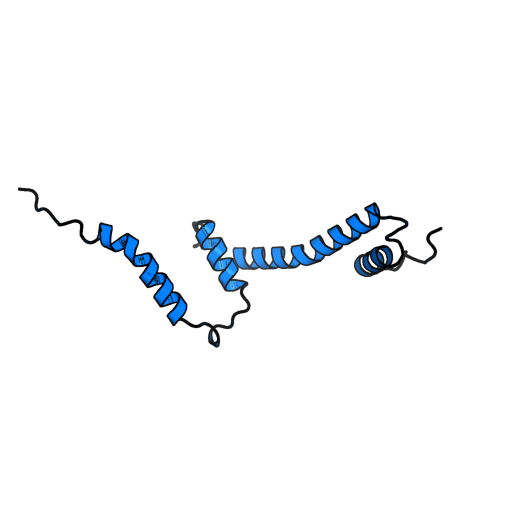 -37.929 -21.727 43.217 1.00 58.03 113 CYS A CA 1
ATOM 917 C C . CYS A 1 113 ? -36.999 -22.405 44.225 1.00 58.03 113 CYS A C 1
ATOM 919 O O . CYS A 1 113 ? -36.023 -23.047 43.766 1.00 58.03 113 CYS A O 1
#

Secondary structure (DSSP, 8-state):
---S--TT--HHHHHHHHHHHSTTT-HHHHHHHHHHHHHHHHHHHHHHHHHHHHHHS-TT-TT--HHHHHHHHHHHH----GGG--HHHHHHHHHHHHHHHHHHH--------

InterPro domains:
  IPR008906 HAT, C-terminal dimerisation domain [PF05699] (22-76)
  IPR012337 Ribonuclease H-like superfamily [SSF53098] (21-78)